Protein AF-X1GYZ2-F1 (afdb_monomer_lite)

Secondary structure (DSSP, 8-state):
-GGGGT---EEE-SGGGGTSSTT-SS--SEEESSHHHHHHHHTT-

Radius of gyration: 10.52 Å; chains: 1; bounding box: 24×12×27 Å

Foldseek 3Di:
DQVVVVHADEQECPDPSVVCVVVDPDDGPYYHPHPVRVVVVVVVD

pLDDT: mean 87.55, std 8.2, range [65.94, 96.81]

Sequence (45 aa):
MGHNVGVNSIYVLTGHGKEGVEELTVKPDFIAQDIYEAAAWIMKA

InterPro domains:
  IPR023214 HAD superfamily [G3DSA:3.40.50.1000] (1-45)
  IPR036412 HAD-like superfamily [SSF56784] (1-42)

Structure (mmCIF, N/CA/C/O backbone):
data_AF-X1GYZ2-F1
#
_entry.id   AF-X1GYZ2-F1
#
loop_
_atom_site.group_PDB
_atom_site.id
_atom_site.type_symbol
_atom_site.label_atom_id
_atom_site.label_alt_id
_atom_site.label_comp_id
_atom_site.label_asym_id
_atom_site.label_entity_id
_atom_site.label_seq_id
_atom_site.pdbx_PDB_ins_code
_atom_site.Cartn_x
_atom_site.Cartn_y
_atom_site.Cartn_z
_atom_site.occupancy
_atom_site.B_iso_or_equiv
_atom_site.auth_seq_id
_atom_site.auth_comp_id
_atom_site.auth_asym_id
_atom_site.auth_atom_id
_atom_site.pdbx_PDB_model_num
ATOM 1 N N . MET A 1 1 ? -5.252 -0.556 -7.838 1.00 67.31 1 MET A N 1
ATOM 2 C CA . MET A 1 1 ? -6.223 -1.641 -7.551 1.00 67.31 1 MET A CA 1
ATOM 3 C C . MET A 1 1 ? -7.052 -1.372 -6.296 1.00 67.31 1 MET A C 1
ATOM 5 O O . MET A 1 1 ? -8.263 -1.432 -6.425 1.00 67.31 1 MET A O 1
ATOM 9 N N . GLY A 1 2 ? -6.471 -1.024 -5.135 1.00 77.44 2 GLY A N 1
ATOM 10 C CA . GLY A 1 2 ? -7.243 -0.771 -3.896 1.00 77.44 2 GLY A CA 1
ATOM 11 C C . GLY A 1 2 ? -8.377 0.258 -4.034 1.00 77.44 2 GLY A C 1
ATOM 12 O O . GLY A 1 2 ? -9.520 -0.036 -3.696 1.00 77.44 2 GLY A O 1
ATOM 13 N N . HIS A 1 3 ? -8.105 1.393 -4.685 1.00 73.69 3 HIS A N 1
ATOM 14 C CA . HIS A 1 3 ? -9.116 2.419 -4.977 1.00 73.69 3 HIS A CA 1
ATOM 15 C C . HIS A 1 3 ? -10.359 1.882 -5.720 1.00 73.69 3 HIS A C 1
ATOM 17 O O . HIS A 1 3 ? -11.477 2.309 -5.454 1.00 73.69 3 HIS A O 1
ATOM 23 N N . ASN A 1 4 ? -10.197 0.904 -6.620 1.00 81.75 4 ASN A N 1
ATOM 24 C CA . ASN A 1 4 ? -11.306 0.367 -7.423 1.00 81.75 4 ASN A CA 1
ATOM 25 C C . ASN A 1 4 ? -12.264 -0.517 -6.614 1.00 81.75 4 ASN A C 1
ATOM 27 O O . ASN A 1 4 ? -13.361 -0.802 -7.084 1.00 81.75 4 ASN A O 1
ATOM 31 N N . VAL A 1 5 ? -11.847 -0.972 -5.431 1.00 88.06 5 VAL A N 1
ATOM 32 C CA . VAL A 1 5 ? -12.649 -1.827 -4.545 1.00 88.06 5 VAL A CA 1
ATOM 33 C C . VAL A 1 5 ? -13.020 -1.119 -3.237 1.00 88.06 5 VAL A C 1
ATOM 35 O O . VAL A 1 5 ? -13.521 -1.760 -2.321 1.00 88.06 5 VAL A O 1
ATOM 38 N N . GLY A 1 6 ? -12.796 0.200 -3.151 1.00 87.44 6 GLY A N 1
ATOM 39 C CA . GLY A 1 6 ? -13.192 1.023 -2.004 1.00 87.44 6 GLY A CA 1
ATOM 40 C C . GLY A 1 6 ? -12.409 0.738 -0.722 1.00 87.44 6 GLY A C 1
ATOM 41 O O . GLY A 1 6 ? -12.924 0.979 0.366 1.00 87.44 6 GLY A O 1
ATOM 42 N N . VAL A 1 7 ? -11.190 0.202 -0.837 1.00 90.25 7 VAL A N 1
ATOM 43 C CA . VAL A 1 7 ? -10.321 -0.074 0.315 1.00 90.25 7 VAL A CA 1
ATOM 44 C C . VAL A 1 7 ? -9.148 0.889 0.357 1.00 90.25 7 VAL A C 1
ATOM 46 O O . VAL A 1 7 ? -8.635 1.301 -0.688 1.00 90.25 7 VAL A O 1
ATOM 49 N N . ASN A 1 8 ? -8.683 1.166 1.574 1.00 91.62 8 ASN A N 1
ATOM 50 C CA . ASN A 1 8 ? -7.453 1.909 1.797 1.00 91.62 8 ASN A CA 1
ATOM 51 C C . ASN A 1 8 ? -6.267 1.190 1.142 1.00 91.62 8 ASN A C 1
ATOM 53 O O . ASN A 1 8 ? -6.147 -0.039 1.170 1.00 91.62 8 ASN A O 1
ATOM 57 N N . SER A 1 9 ? -5.375 1.977 0.565 1.00 93.31 9 SER A N 1
ATOM 58 C CA . SER A 1 9 ? -4.239 1.529 -0.219 1.00 93.31 9 SER A CA 1
ATOM 59 C C . SER A 1 9 ? -2.951 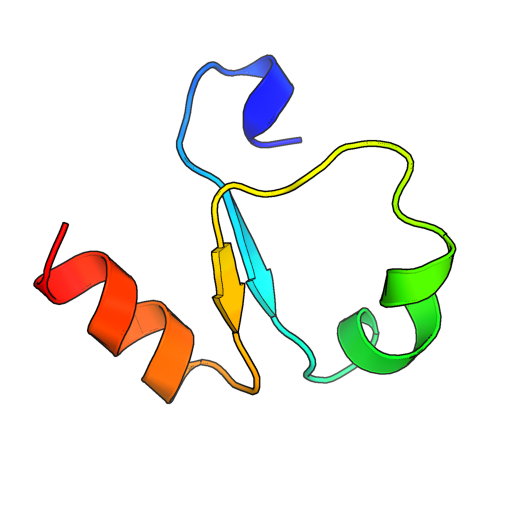2.167 0.284 1.00 93.31 9 SER A C 1
ATOM 61 O O . SER 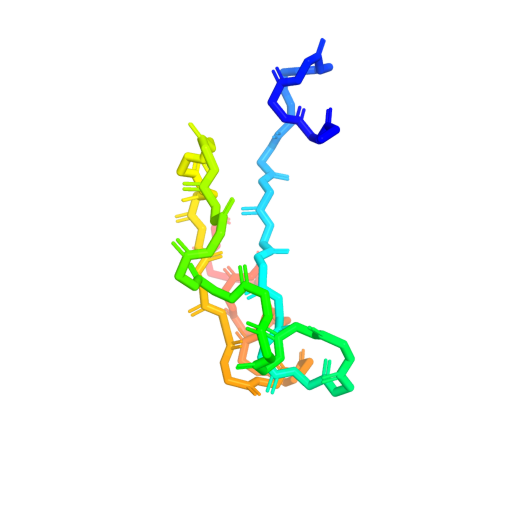A 1 9 ? -2.854 3.380 0.458 1.00 93.31 9 SER A O 1
ATOM 63 N N . ILE A 1 10 ? -1.941 1.327 0.497 1.00 93.69 10 ILE A N 1
ATOM 64 C CA . ILE A 1 10 ? -0.600 1.753 0.887 1.00 93.69 10 ILE A CA 1
ATOM 65 C C . ILE A 1 10 ? 0.347 1.398 -0.250 1.00 93.69 10 ILE A C 1
ATOM 67 O O . ILE A 1 10 ? 0.403 0.243 -0.678 1.00 93.69 10 ILE A O 1
ATOM 71 N N . TYR A 1 11 ? 1.091 2.382 -0.740 1.00 92.88 11 TYR A N 1
ATOM 72 C CA . TYR A 1 11 ? 2.132 2.179 -1.737 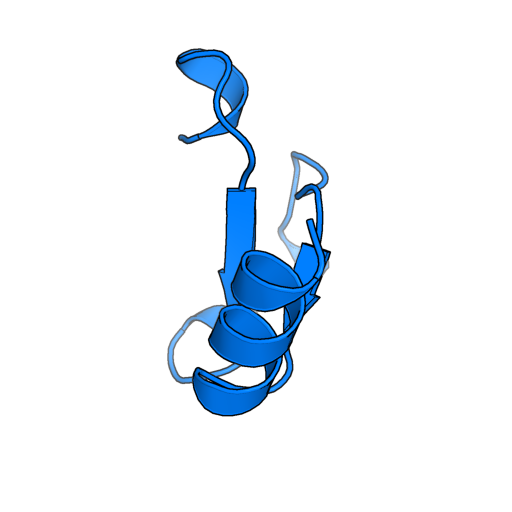1.00 92.88 11 TYR A CA 1
ATOM 73 C C . TYR A 1 11 ? 3.490 2.079 -1.045 1.00 92.88 11 TYR A C 1
ATOM 75 O O . TYR A 1 11 ? 3.911 3.017 -0.373 1.00 92.88 11 TYR A O 1
ATOM 83 N N . VAL A 1 12 ? 4.168 0.939 -1.174 1.00 93.69 12 VAL A N 1
ATOM 84 C CA . VAL A 1 12 ? 5.428 0.676 -0.465 1.00 93.69 12 VAL A CA 1
ATOM 85 C C . VAL A 1 12 ? 6.614 0.905 -1.399 1.00 93.69 12 VAL A C 1
ATOM 87 O O . VAL A 1 12 ? 6.716 0.263 -2.440 1.00 93.69 12 VAL A O 1
ATOM 90 N N . LEU A 1 13 ? 7.553 1.758 -0.997 1.00 92.62 13 LEU A N 1
ATOM 91 C CA . LEU A 1 13 ? 8.759 2.138 -1.741 1.00 92.62 13 LEU A CA 1
ATOM 92 C C . LEU A 1 13 ? 9.891 1.111 -1.581 1.00 92.62 13 LEU A C 1
ATOM 94 O O . LEU A 1 13 ? 11.066 1.448 -1.440 1.00 92.62 13 LEU A O 1
ATOM 98 N N . THR A 1 14 ? 9.546 -0.173 -1.624 1.00 89.69 14 THR A N 1
ATOM 99 C CA . THR A 1 14 ? 10.515 -1.274 -1.690 1.00 89.69 14 THR A CA 1
ATOM 100 C C . THR A 1 14 ? 10.297 -2.070 -2.975 1.00 89.69 14 THR A C 1
ATOM 102 O O . THR A 1 14 ? 9.189 -2.118 -3.508 1.00 89.69 14 THR A O 1
ATOM 105 N N . GLY A 1 15 ? 11.366 -2.656 -3.525 1.00 83.50 15 GLY A N 1
ATOM 106 C CA . GLY A 1 15 ? 11.313 -3.330 -4.828 1.00 83.50 15 GLY A CA 1
ATOM 107 C C . GLY A 1 15 ? 10.845 -2.397 -5.953 1.00 83.50 15 GLY A C 1
ATOM 108 O O . GLY A 1 15 ? 11.275 -1.246 -6.017 1.00 83.50 15 GLY A O 1
ATOM 109 N N . HIS A 1 16 ? 9.924 -2.880 -6.793 1.00 76.19 16 HIS A N 1
ATOM 110 C CA . HIS A 1 16 ? 9.338 -2.131 -7.918 1.00 76.19 16 HIS A CA 1
ATOM 111 C C . HIS A 1 16 ? 8.673 -0.804 -7.516 1.00 76.19 16 HIS A C 1
ATOM 113 O O . HIS A 1 16 ? 8.542 0.093 -8.344 1.00 76.19 16 HIS A O 1
ATOM 119 N N . GLY A 1 17 ? 8.282 -0.645 -6.246 1.00 75.88 17 GLY A N 1
ATOM 120 C CA . GLY A 1 17 ? 7.662 0.587 -5.766 1.00 75.88 17 GLY A CA 1
ATOM 121 C C . GLY A 1 17 ? 8.577 1.816 -5.838 1.00 75.88 17 GLY A C 1
ATOM 122 O O . GLY A 1 17 ? 8.081 2.930 -5.992 1.00 75.88 17 GLY A O 1
ATOM 123 N N . LYS A 1 18 ? 9.905 1.625 -5.773 1.00 77.25 18 LYS A N 1
ATOM 124 C CA . LYS A 1 18 ? 10.891 2.722 -5.819 1.00 77.25 18 LYS A CA 1
ATOM 125 C C . LYS A 1 18 ? 10.934 3.444 -7.160 1.00 77.25 18 LYS A C 1
ATOM 127 O O . LYS A 1 18 ? 11.149 4.647 -7.186 1.00 77.25 18 LYS A O 1
ATOM 132 N N . GLU A 1 19 ? 10.754 2.703 -8.245 1.00 79.88 19 GLU A N 1
ATOM 133 C CA . GLU A 1 19 ? 10.895 3.213 -9.611 1.00 79.88 19 GLU A CA 1
ATOM 134 C C . GLU A 1 19 ? 9.562 3.760 -10.138 1.00 79.88 19 GLU A C 1
ATOM 136 O O . GLU A 1 19 ? 9.545 4.716 -10.900 1.00 79.88 19 GLU A O 1
ATOM 141 N N . GLY A 1 20 ? 8.433 3.212 -9.675 1.00 78.06 20 GLY A N 1
ATOM 142 C CA . GLY A 1 20 ? 7.102 3.565 -10.180 1.00 78.06 20 GLY A CA 1
ATOM 143 C C . GLY A 1 20 ? 6.389 4.716 -9.465 1.00 78.06 20 GLY A C 1
ATOM 144 O O . GLY A 1 20 ? 5.232 4.978 -9.781 1.00 78.06 20 GLY A O 1
ATOM 145 N N . VAL A 1 21 ? 7.009 5.388 -8.483 1.00 78.12 21 VAL A N 1
ATOM 146 C CA . VAL A 1 21 ? 6.301 6.420 -7.692 1.00 78.12 21 VAL A CA 1
ATOM 147 C C . VAL A 1 21 ? 5.906 7.636 -8.541 1.00 78.12 21 VAL A C 1
ATOM 149 O O . VAL A 1 21 ? 4.844 8.215 -8.325 1.00 78.12 21 VAL A O 1
ATOM 152 N N . GLU A 1 22 ? 6.730 7.993 -9.529 1.00 79.69 22 GLU A N 1
ATOM 153 C CA . GLU A 1 22 ? 6.474 9.109 -10.451 1.00 79.69 22 GLU A CA 1
ATOM 154 C C . GLU A 1 22 ? 5.443 8.747 -11.533 1.00 79.69 22 GLU A C 1
ATOM 156 O O . GLU A 1 22 ? 4.814 9.627 -12.116 1.00 79.69 22 GLU A O 1
ATOM 161 N N . GLU A 1 23 ? 5.216 7.451 -11.760 1.00 83.50 23 GLU A N 1
ATOM 162 C CA . GLU A 1 23 ? 4.244 6.919 -12.723 1.00 83.50 23 GLU A CA 1
ATOM 163 C C . GLU A 1 23 ? 2.851 6.698 -12.103 1.00 83.50 23 GLU A C 1
ATOM 165 O O . GLU A 1 23 ? 1.922 6.230 -12.770 1.00 83.50 23 GLU A O 1
ATOM 170 N N . LEU A 1 24 ? 2.675 7.033 -10.819 1.00 83.31 24 LEU A N 1
ATOM 171 C CA . LEU A 1 24 ? 1.398 6.886 -10.129 1.00 83.31 24 LEU A CA 1
ATOM 172 C C . LEU A 1 24 ? 0.344 7.833 -10.712 1.00 83.31 24 LEU A C 1
ATOM 174 O O . LEU A 1 24 ?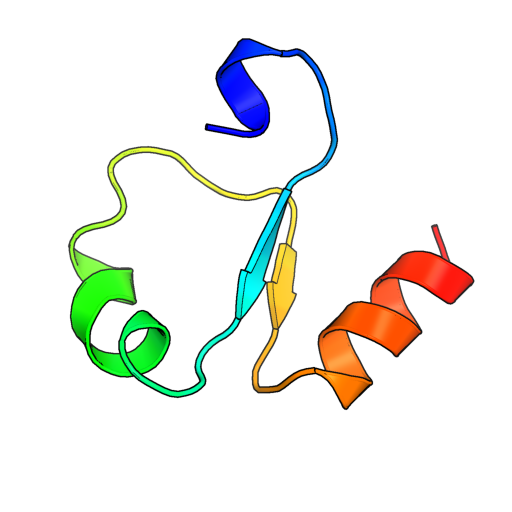 0.311 9.030 -10.438 1.00 83.31 24 LEU A O 1
ATOM 178 N N . THR A 1 25 ? -0.597 7.260 -11.456 1.00 85.19 25 THR A N 1
ATOM 179 C CA . THR A 1 25 ? -1.784 7.967 -11.961 1.00 85.19 25 THR A CA 1
ATOM 180 C C . THR A 1 25 ? -2.905 8.077 -10.927 1.00 85.19 25 THR A C 1
ATOM 182 O O . THR A 1 25 ? -3.823 8.879 -11.087 1.00 85.19 25 THR A O 1
ATOM 185 N N . VAL A 1 26 ? -2.839 7.283 -9.854 1.00 86.25 26 VAL A N 1
ATOM 186 C CA . VAL A 1 26 ? -3.805 7.275 -8.751 1.00 86.25 26 VAL A CA 1
ATOM 187 C C . VAL A 1 26 ? -3.057 7.472 -7.443 1.00 86.25 26 VAL A C 1
ATOM 189 O O . VAL A 1 26 ? -2.091 6.764 -7.161 1.00 86.25 26 VAL A O 1
ATOM 192 N N . LYS A 1 27 ? -3.530 8.420 -6.633 1.00 87.75 27 LYS A N 1
ATOM 193 C CA . LYS A 1 27 ? -2.948 8.712 -5.326 1.00 87.75 27 LYS A CA 1
ATOM 194 C C . LYS A 1 27 ? -3.339 7.615 -4.317 1.00 87.75 27 LYS A C 1
ATOM 196 O O . LYS A 1 27 ? -4.535 7.434 -4.094 1.00 87.75 27 LYS A O 1
ATOM 201 N N . PRO A 1 28 ? -2.377 6.902 -3.706 1.00 90.94 28 PRO A N 1
ATOM 202 C CA . PRO A 1 28 ? -2.648 6.000 -2.591 1.00 90.94 28 PRO A CA 1
ATOM 203 C C . PRO A 1 28 ? -2.960 6.788 -1.310 1.00 90.94 28 PRO A C 1
ATOM 205 O O . PRO A 1 28 ? -2.590 7.957 -1.176 1.00 90.94 28 PRO A O 1
ATOM 208 N N . ASP A 1 29 ? -3.597 6.134 -0.344 1.00 93.75 29 ASP A N 1
ATOM 209 C CA . ASP A 1 29 ? -3.944 6.730 0.953 1.00 93.75 29 ASP A CA 1
ATOM 210 C C . ASP A 1 29 ? -2.701 6.974 1.815 1.00 93.75 29 ASP A C 1
ATOM 212 O O . ASP A 1 29 ? -2.646 7.921 2.602 1.00 93.75 29 ASP A O 1
ATOM 216 N N . PHE A 1 30 ? -1.674 6.145 1.619 1.00 94.75 30 PHE A N 1
ATOM 217 C CA . PHE A 1 30 ? -0.382 6.295 2.267 1.00 94.75 30 PHE A CA 1
ATOM 218 C C . PHE A 1 30 ? 0.760 5.809 1.367 1.00 94.75 30 PHE A C 1
ATOM 220 O O . PHE A 1 30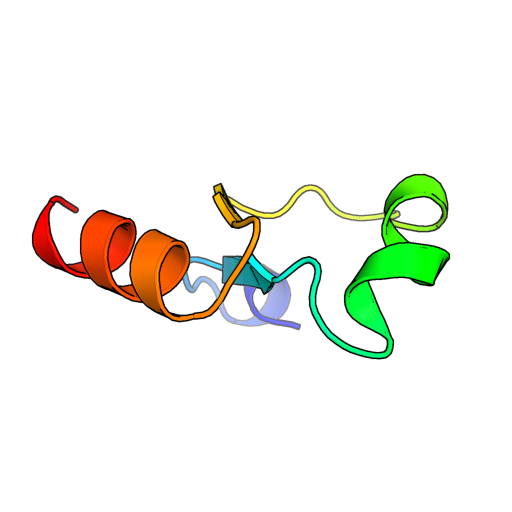 ? 0.609 4.849 0.610 1.00 94.75 30 PHE A O 1
ATOM 227 N N . ILE A 1 31 ? 1.918 6.466 1.454 1.00 93.56 31 ILE A N 1
ATOM 228 C CA . ILE A 1 31 ? 3.159 6.032 0.806 1.00 93.56 31 ILE A CA 1
ATOM 229 C C . ILE A 1 31 ? 4.148 5.695 1.918 1.00 93.56 31 ILE A C 1
ATOM 231 O O . ILE A 1 31 ? 4.527 6.580 2.679 1.00 93.56 31 ILE A O 1
ATOM 235 N N . ALA A 1 32 ? 4.547 4.430 2.006 1.00 95.00 32 ALA A N 1
ATOM 236 C CA . ALA A 1 32 ? 5.448 3.917 3.030 1.00 95.00 32 ALA A CA 1
ATOM 237 C C . ALA A 1 32 ? 6.841 3.647 2.445 1.00 95.00 32 ALA A C 1
ATOM 239 O O . ALA A 1 32 ? 6.959 3.092 1.355 1.00 95.00 32 ALA A O 1
ATOM 240 N N . GLN A 1 33 ? 7.899 3.983 3.175 1.00 94.25 33 GLN A N 1
ATOM 241 C CA . GLN A 1 33 ? 9.292 3.697 2.828 1.00 94.25 33 GLN A CA 1
ATOM 242 C C . GLN A 1 33 ? 9.580 2.194 2.819 1.00 94.25 33 GLN A C 1
ATOM 244 O O . GLN A 1 33 ? 10.371 1.713 2.008 1.00 94.25 33 GLN A O 1
ATOM 249 N N . ASP A 1 34 ? 8.920 1.444 3.699 1.00 94.94 34 ASP A N 1
ATOM 250 C CA . ASP A 1 34 ? 9.061 0.002 3.832 1.00 94.94 34 ASP A CA 1
ATOM 251 C C . ASP A 1 34 ? 7.811 -0.645 4.452 1.00 94.94 34 ASP A C 1
ATOM 253 O O . ASP A 1 34 ? 6.802 0.005 4.741 1.00 94.94 34 ASP A O 1
ATOM 257 N N . ILE A 1 35 ? 7.863 -1.969 4.620 1.00 94.50 35 ILE A N 1
ATOM 258 C CA . ILE A 1 35 ? 6.751 -2.735 5.188 1.00 94.50 35 ILE A CA 1
ATOM 259 C C . ILE A 1 35 ? 6.524 -2.439 6.675 1.00 94.50 35 ILE A C 1
ATOM 261 O O . ILE A 1 35 ? 5.402 -2.582 7.160 1.00 94.50 35 ILE A O 1
ATOM 265 N N . TYR A 1 36 ? 7.564 -2.021 7.398 1.00 95.94 36 TYR A N 1
ATOM 266 C CA . TYR A 1 36 ? 7.453 -1.683 8.810 1.00 95.94 36 TYR A CA 1
ATOM 267 C C . TYR A 1 36 ? 6.653 -0.388 8.984 1.00 95.94 36 TYR A C 1
ATOM 269 O O . TYR A 1 36 ? 5.716 -0.348 9.783 1.00 95.94 36 TYR A O 1
ATOM 277 N N . GLU A 1 37 ? 6.941 0.638 8.183 1.00 96.38 37 GLU A N 1
ATOM 278 C CA . GLU A 1 37 ? 6.172 1.882 8.181 1.00 96.38 37 GLU A CA 1
ATOM 279 C C . GLU A 1 37 ? 4.726 1.659 7.713 1.00 96.38 37 GLU A C 1
ATOM 281 O O . GLU A 1 37 ? 3.791 2.182 8.326 1.00 96.38 37 GLU A O 1
ATOM 286 N N . ALA A 1 38 ? 4.517 0.822 6.690 1.00 95.50 38 ALA A N 1
ATOM 287 C CA . ALA A 1 38 ? 3.175 0.449 6.246 1.00 95.50 38 ALA A CA 1
ATOM 288 C C . ALA A 1 38 ? 2.366 -0.210 7.378 1.00 95.50 38 ALA A C 1
ATOM 290 O O . ALA A 1 38 ? 1.226 0.177 7.637 1.00 95.50 38 ALA A O 1
ATOM 291 N N . ALA A 1 39 ? 2.964 -1.163 8.100 1.00 96.62 39 ALA A N 1
ATOM 292 C CA . ALA A 1 39 ? 2.325 -1.810 9.242 1.00 96.62 39 ALA A CA 1
ATOM 293 C C . ALA A 1 39 ? 2.047 -0.822 10.387 1.00 96.62 39 ALA A C 1
ATOM 295 O O . ALA A 1 39 ? 0.975 -0.861 10.993 1.00 96.62 39 ALA A O 1
ATOM 296 N N . ALA A 1 40 ? 2.978 0.094 10.662 1.00 96.81 40 ALA A N 1
ATOM 297 C CA . ALA A 1 40 ? 2.799 1.129 11.674 1.00 96.81 40 ALA A CA 1
ATOM 298 C C . ALA A 1 40 ? 1.634 2.077 11.346 1.00 96.81 40 ALA A C 1
ATOM 300 O O . ALA A 1 40 ? 0.941 2.516 12.264 1.00 96.81 40 ALA A O 1
ATOM 301 N N . TRP A 1 41 ? 1.403 2.377 10.064 1.00 95.88 41 TRP A N 1
ATOM 302 C CA . TRP A 1 41 ? 0.240 3.145 9.621 1.00 95.88 41 TRP A CA 1
ATOM 303 C C . TRP A 1 41 ? -1.063 2.373 9.842 1.00 95.88 41 TRP A C 1
ATOM 305 O O . TRP A 1 41 ? -1.984 2.916 10.444 1.00 95.88 41 TRP A O 1
ATOM 315 N N . ILE A 1 42 ? -1.109 1.089 9.459 1.00 95.00 42 ILE A N 1
ATOM 316 C CA . ILE A 1 42 ? -2.290 0.226 9.657 1.00 95.00 42 ILE A CA 1
ATOM 317 C C . ILE A 1 42 ? -2.684 0.159 11.136 1.00 95.00 42 ILE A C 1
ATOM 319 O O . ILE A 1 42 ? -3.859 0.255 11.463 1.00 95.00 42 ILE A O 1
ATOM 323 N N . MET A 1 43 ? -1.712 0.016 12.040 1.00 94.88 43 MET A N 1
ATOM 324 C CA . MET A 1 43 ? -1.983 -0.092 13.479 1.00 94.88 43 MET A CA 1
ATOM 325 C C . MET A 1 43 ? -2.473 1.212 14.128 1.00 94.88 43 MET A C 1
ATOM 327 O O . MET A 1 43 ? -2.950 1.176 15.261 1.00 94.88 43 MET A O 1
ATOM 331 N N . LYS A 1 44 ? -2.314 2.359 13.458 1.00 86.94 44 LYS A N 1
ATOM 332 C CA . LYS A 1 44 ? -2.745 3.679 13.948 1.00 86.94 44 LYS A CA 1
ATOM 333 C C . LYS A 1 44 ? -4.043 4.173 13.300 1.00 86.94 44 LYS A C 1
ATOM 335 O O . LYS A 1 44 ? -4.529 5.224 13.716 1.00 86.94 44 L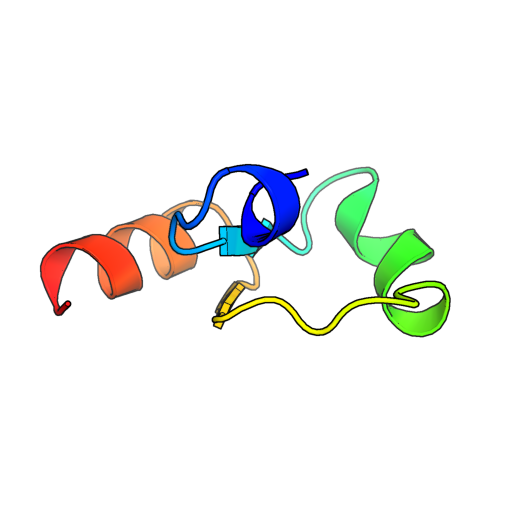YS A O 1
ATOM 340 N N . ALA A 1 45 ? -4.522 3.479 12.268 1.00 65.94 45 ALA A N 1
ATOM 341 C CA . ALA A 1 45 ? -5.691 3.841 11.472 1.00 65.94 45 ALA A CA 1
ATOM 342 C C . ALA A 1 45 ? -7.012 3.429 12.137 1.00 65.94 45 ALA A C 1
ATOM 344 O O . ALA A 1 45 ? -7.015 2.444 12.910 1.00 65.94 45 ALA A O 1
#

Organism: NCBI:txid412755